Protein AF-A0A5K7S682-F1 (afdb_monomer_lite)

Foldseek 3Di:
DVVLVVLVVQLVCLCVLNDPVNRPPPVSSVVSNVVSVVVNVVVVVVVVVVVVVVVVVVVVVVVVVVVVVVVVVVVVVD

Radius of gyration: 23.57 Å; chains: 1; bounding box: 46×11×68 Å

Sequence (78 aa):
MLSLLRVNNNYIEVINGNNPISGTDIQKIKIGVDVLMKEMDKGGSIANKYRKRQYWFFFLGMIFFIVWHILELYLKMD

Secondary structure (DSSP, 8-state):
-HHHHHHHHHHHHHHTT--TTTTT-HHHHHHHHHHHHHHHHHHHHHHHHHHHHHHHHHHHHHHHHHHHHHHHHHHHH-

Organism: NCBI:txid2010828

pLDDT: mean 87.6, std 7.81, range [54.25, 97.56]

Structure (mmCIF, N/CA/C/O backbone):
data_AF-A0A5K7S682-F1
#
_entry.id   AF-A0A5K7S682-F1
#
loop_
_atom_site.group_PDB
_atom_site.id
_atom_site.type_symbol
_atom_site.label_atom_id
_atom_site.label_alt_id
_atom_site.label_comp_id
_atom_site.label_asym_id
_atom_site.label_entity_id
_atom_site.label_seq_id
_atom_site.pdbx_PDB_ins_code
_atom_site.Cartn_x
_atom_site.Cartn_y
_atom_site.Cartn_z
_atom_site.occupancy
_atom_site.B_iso_or_equiv
_atom_site.auth_seq_id
_atom_site.auth_comp_id
_atom_site.auth_asym_id
_atom_site.auth_atom_id
_atom_site.pdb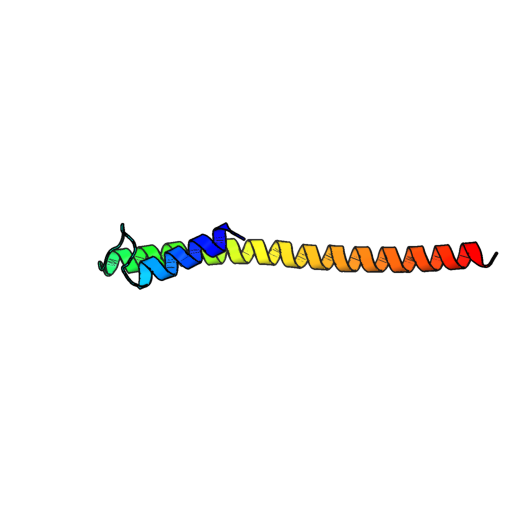x_PDB_model_num
ATOM 1 N N . MET A 1 1 ? -4.445 -5.875 -1.387 1.00 58.69 1 MET A N 1
ATOM 2 C CA . MET A 1 1 ? -5.396 -4.839 -1.855 1.00 58.69 1 MET A CA 1
ATOM 3 C C . MET A 1 1 ? -6.824 -5.176 -1.441 1.00 58.69 1 MET A C 1
ATOM 5 O O . MET A 1 1 ? -7.420 -4.371 -0.743 1.00 58.69 1 MET A O 1
ATOM 9 N N . LEU A 1 2 ? -7.321 -6.389 -1.729 1.00 70.06 2 LEU A N 1
ATOM 10 C CA . LEU A 1 2 ? -8.594 -6.896 -1.177 1.00 70.06 2 LEU A CA 1
ATOM 11 C C . LEU A 1 2 ? -8.649 -6.873 0.364 1.00 70.06 2 LEU A C 1
ATOM 13 O O . LEU A 1 2 ? -9.685 -6.561 0.937 1.00 70.06 2 LEU A O 1
ATOM 17 N N . SER A 1 3 ? -7.523 -7.130 1.040 1.00 74.50 3 SER A N 1
ATOM 18 C CA . SER A 1 3 ? -7.420 -7.028 2.503 1.00 74.50 3 SER A CA 1
ATOM 19 C C . SER A 1 3 ? -7.624 -5.603 3.034 1.00 74.50 3 SER A C 1
ATOM 21 O O . SER A 1 3 ? -8.360 -5.426 3.990 1.00 74.50 3 SER A O 1
ATOM 23 N N . LEU A 1 4 ? -7.044 -4.582 2.391 1.00 80.56 4 LEU A N 1
ATOM 24 C CA . LEU A 1 4 ? -7.222 -3.167 2.760 1.00 80.56 4 LEU A CA 1
ATOM 25 C C . LEU A 1 4 ? -8.667 -2.700 2.565 1.00 80.56 4 LEU A C 1
ATOM 27 O O . LEU A 1 4 ? -9.201 -2.003 3.417 1.00 80.56 4 LEU A O 1
ATOM 31 N N . LEU A 1 5 ? -9.306 -3.118 1.468 1.00 83.25 5 LEU A N 1
ATOM 32 C CA . LEU A 1 5 ? -10.725 -2.852 1.215 1.00 83.25 5 LEU A CA 1
ATOM 33 C C . LEU A 1 5 ? -11.612 -3.467 2.300 1.00 83.25 5 LEU A C 1
ATOM 35 O O . LEU A 1 5 ? -12.516 -2.806 2.799 1.00 83.25 5 LEU A O 1
ATOM 39 N N . ARG A 1 6 ? -11.314 -4.705 2.709 1.00 85.38 6 ARG A N 1
ATOM 40 C CA . ARG A 1 6 ? -12.023 -5.381 3.800 1.00 85.38 6 ARG A CA 1
ATOM 41 C C . ARG A 1 6 ? -11.824 -4.674 5.143 1.00 85.38 6 ARG A C 1
ATOM 43 O O . ARG A 1 6 ? -12.797 -4.461 5.851 1.00 85.38 6 ARG A O 1
ATOM 50 N N . VAL A 1 7 ? -10.595 -4.279 5.478 1.00 86.38 7 VAL A N 1
ATOM 51 C CA . VAL A 1 7 ? -10.298 -3.533 6.717 1.00 86.38 7 VAL A CA 1
ATOM 52 C C . VAL A 1 7 ? -11.023 -2.182 6.728 1.00 86.38 7 VAL A C 1
ATOM 54 O O . VAL A 1 7 ? -11.591 -1.808 7.748 1.00 86.38 7 VAL A O 1
ATOM 57 N N . ASN A 1 8 ? -11.084 -1.488 5.589 1.00 87.25 8 ASN A N 1
ATOM 58 C CA . ASN A 1 8 ? -11.810 -0.224 5.467 1.00 87.25 8 ASN A CA 1
ATOM 59 C C . ASN A 1 8 ? -13.335 -0.407 5.596 1.00 87.25 8 ASN A C 1
ATOM 61 O O . ASN A 1 8 ? -14.005 0.378 6.259 1.00 87.25 8 ASN A O 1
ATOM 65 N N . ASN A 1 9 ? -13.893 -1.476 5.020 1.00 88.62 9 ASN A N 1
ATOM 66 C CA . ASN A 1 9 ? -15.305 -1.811 5.217 1.00 88.62 9 ASN A CA 1
ATOM 67 C C . ASN A 1 9 ? -15.613 -2.085 6.698 1.00 88.62 9 ASN A C 1
ATOM 69 O O . ASN A 1 9 ? -16.553 -1.522 7.252 1.00 88.62 9 ASN A O 1
ATOM 73 N N . ASN A 1 10 ? -14.762 -2.866 7.367 1.00 86.75 10 ASN A N 1
ATOM 74 C CA . ASN A 1 10 ? -14.902 -3.137 8.796 1.00 86.75 10 ASN A CA 1
ATOM 75 C C . ASN A 1 10 ? -14.788 -1.856 9.638 1.00 86.75 10 ASN A C 1
ATOM 77 O O . ASN A 1 10 ? -15.484 -1.724 10.639 1.00 86.75 10 ASN A O 1
ATOM 81 N N . TYR A 1 11 ? -13.945 -0.901 9.236 1.00 89.25 11 TYR A N 1
ATOM 82 C CA . TYR A 1 11 ? -13.835 0.401 9.898 1.00 89.25 11 TYR A CA 1
ATOM 83 C C . TYR A 1 11 ? -15.160 1.171 9.839 1.00 89.25 11 TYR A C 1
ATOM 85 O O . TYR A 1 11 ? -15.629 1.668 10.864 1.00 89.25 11 TYR A O 1
ATOM 93 N N . ILE A 1 12 ? -15.796 1.201 8.664 1.00 90.06 12 ILE A N 1
ATOM 94 C CA . ILE A 1 12 ? -17.108 1.833 8.460 1.00 90.06 12 ILE A CA 1
ATOM 95 C C . ILE A 1 12 ? -18.196 1.125 9.284 1.00 90.06 12 ILE A C 1
ATOM 97 O O . ILE A 1 12 ? -19.060 1.774 9.870 1.00 90.06 12 ILE A O 1
ATOM 101 N N . GLU A 1 13 ? -18.161 -0.202 9.377 1.00 89.44 13 GLU A N 1
ATOM 102 C CA . GLU A 1 13 ? -19.120 -0.952 10.195 1.00 89.44 13 GLU A CA 1
ATOM 103 C C . GLU A 1 13 ? -18.941 -0.698 11.698 1.00 89.44 13 GLU A C 1
ATOM 105 O O . GLU A 1 13 ? -19.932 -0.555 12.415 1.00 89.44 13 GLU A O 1
ATOM 110 N N . VAL A 1 14 ? -17.697 -0.608 12.180 1.00 89.56 14 VAL A N 1
ATOM 111 C CA . VAL A 1 14 ? -17.390 -0.341 13.595 1.00 89.56 14 VAL A CA 1
ATOM 112 C C . VAL A 1 14 ? -17.787 1.082 13.988 1.00 89.56 14 VAL A C 1
ATOM 114 O O . VAL A 1 14 ? -18.427 1.256 15.021 1.00 89.56 14 VAL A O 1
ATOM 117 N N . ILE A 1 15 ? -17.472 2.099 13.175 1.00 88.31 15 ILE A N 1
ATOM 118 C CA . ILE A 1 15 ? -17.819 3.496 13.500 1.00 88.31 15 ILE A CA 1
ATOM 119 C C . ILE A 1 15 ? -19.333 3.746 13.477 1.00 88.31 15 ILE A C 1
ATOM 121 O O . ILE A 1 15 ? -19.837 4.521 14.285 1.00 88.31 15 ILE A O 1
ATOM 125 N N . ASN A 1 16 ? -20.064 3.047 12.605 1.00 88.56 16 ASN A N 1
ATOM 126 C CA . ASN A 1 16 ? -21.524 3.125 12.536 1.00 88.56 16 ASN A CA 1
ATOM 127 C C . ASN A 1 16 ? -22.226 2.279 13.613 1.00 88.56 16 ASN A C 1
ATOM 129 O O . ASN A 1 16 ? -23.451 2.268 13.673 1.00 88.56 16 ASN A O 1
ATOM 133 N N . GLY A 1 17 ? -21.472 1.545 14.440 1.00 84.38 17 GLY A N 1
ATOM 134 C CA . GLY A 1 17 ? -22.018 0.653 15.464 1.00 84.38 17 GLY A CA 1
ATOM 135 C C . GLY A 1 17 ? -22.722 -0.595 14.915 1.00 84.38 17 GLY A C 1
ATOM 136 O O . GLY A 1 17 ? -23.399 -1.299 15.660 1.00 84.38 17 GLY A O 1
ATOM 137 N N . ASN A 1 18 ? -22.542 -0.891 13.625 1.00 89.19 18 ASN A N 1
ATOM 138 C CA . ASN A 1 18 ? -23.140 -2.038 12.933 1.00 89.19 18 ASN A CA 1
ATOM 139 C C . ASN A 1 18 ? -22.297 -3.315 13.060 1.00 89.19 18 ASN A C 1
ATOM 141 O O . ASN A 1 18 ? -22.697 -4.379 12.590 1.00 89.19 18 ASN A O 1
ATOM 145 N N . ASN A 1 19 ? -21.118 -3.227 13.674 1.00 85.94 19 ASN A N 1
ATOM 146 C CA . ASN A 1 19 ? -20.263 -4.381 13.883 1.00 85.94 19 ASN A CA 1
ATOM 147 C C . ASN A 1 19 ? -20.792 -5.247 15.050 1.00 85.94 19 ASN A C 1
ATOM 149 O O . ASN A 1 19 ? -20.980 -4.730 16.154 1.00 85.94 19 ASN A O 1
ATOM 153 N N . PRO A 1 20 ? -20.972 -6.568 14.860 1.00 83.88 20 PRO A N 1
ATOM 154 C CA . PRO A 1 20 ? -21.583 -7.450 15.859 1.00 83.88 20 PRO A CA 1
ATOM 155 C C . PRO A 1 20 ? -20.760 -7.611 17.148 1.00 83.88 20 PRO A C 1
ATOM 157 O O . PRO A 1 20 ? -21.294 -8.062 18.157 1.00 83.88 20 PRO A O 1
ATOM 160 N N . ILE A 1 21 ? -19.470 -7.255 17.134 1.00 84.69 21 ILE A N 1
ATOM 161 C CA . ILE A 1 21 ? -18.574 -7.358 18.295 1.00 84.69 21 ILE A CA 1
ATOM 162 C C . ILE A 1 21 ? -18.559 -6.047 19.092 1.00 84.69 21 ILE A C 1
ATOM 164 O O . ILE A 1 21 ? -18.613 -6.076 20.325 1.00 84.69 21 ILE A O 1
ATOM 168 N N . SER A 1 22 ? -18.471 -4.897 18.413 1.00 82.56 22 SER A N 1
ATOM 169 C CA . SER A 1 22 ? -18.451 -3.595 19.092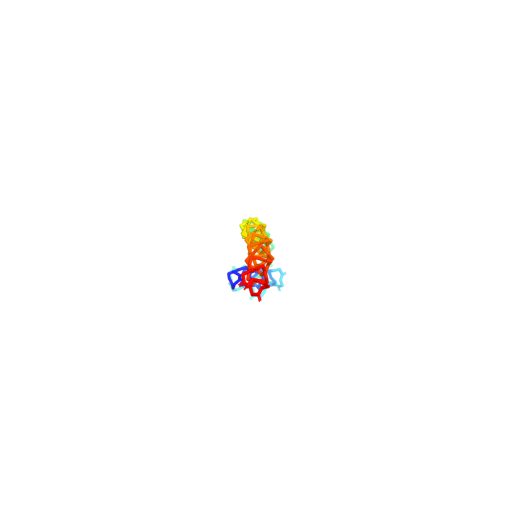 1.00 82.56 22 SER A CA 1
ATOM 170 C C . SER A 1 22 ? -19.848 -3.102 19.466 1.00 82.56 22 SER A C 1
ATOM 172 O O . SER A 1 22 ? -20.000 -2.473 20.512 1.00 82.56 22 SER A O 1
ATOM 174 N N . GLY A 1 23 ? -20.860 -3.386 18.639 1.00 85.25 23 GLY A N 1
ATOM 175 C CA . GLY A 1 23 ? -22.187 -2.783 18.751 1.00 85.25 23 GLY A CA 1
ATOM 176 C C . GLY A 1 23 ? -22.086 -1.262 18.873 1.00 85.25 23 GLY A C 1
ATOM 177 O O . GLY A 1 23 ? -21.233 -0.640 18.243 1.00 85.25 23 GLY A O 1
ATOM 178 N N . THR A 1 24 ? -22.893 -0.677 19.758 1.00 87.69 24 THR A N 1
ATOM 179 C CA . THR A 1 24 ? -22.894 0.762 20.080 1.00 87.69 24 THR A CA 1
ATOM 180 C C . THR A 1 24 ? -22.018 1.128 21.286 1.00 87.69 24 THR A C 1
ATOM 182 O O . THR A 1 24 ? -22.093 2.249 21.788 1.00 87.69 24 THR A O 1
ATOM 185 N N . ASP A 1 25 ? -21.213 0.194 21.802 1.00 91.44 25 ASP A N 1
ATOM 186 C CA . ASP A 1 25 ? -20.342 0.442 22.952 1.00 91.44 25 ASP A CA 1
ATOM 187 C C . ASP A 1 25 ? -19.167 1.341 22.540 1.00 91.44 25 ASP A C 1
ATOM 189 O O . ASP A 1 25 ? -18.274 0.938 21.792 1.00 91.44 25 ASP A O 1
ATOM 193 N N . ILE A 1 26 ? -19.157 2.566 23.067 1.00 87.19 26 ILE A N 1
ATOM 194 C CA . ILE A 1 26 ? -18.183 3.609 22.723 1.00 87.19 26 ILE A CA 1
ATOM 195 C C . ILE A 1 26 ? -16.740 3.154 22.987 1.00 87.19 26 ILE A C 1
ATOM 197 O O . ILE A 1 26 ? -15.843 3.482 22.205 1.00 87.19 26 ILE A O 1
ATOM 201 N N . GLN A 1 27 ? -16.487 2.389 24.054 1.00 90.25 27 GLN A N 1
ATOM 202 C CA . GLN A 1 27 ? -15.129 1.932 24.356 1.00 90.25 27 GLN A CA 1
ATOM 203 C C . GLN A 1 27 ? -14.666 0.884 23.345 1.00 90.25 27 GLN A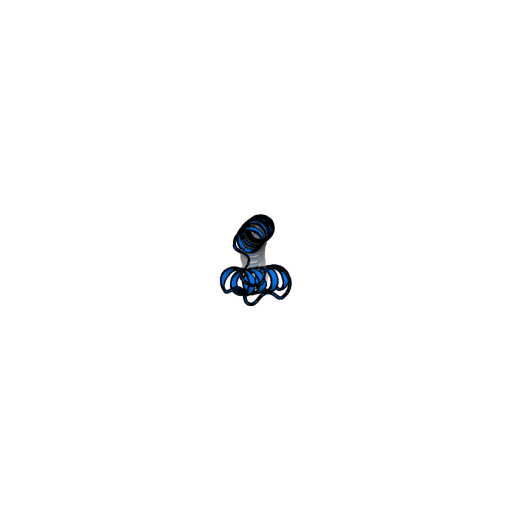 C 1
ATOM 205 O O . GLN A 1 27 ? -13.532 0.948 22.862 1.00 90.25 27 GLN A O 1
ATOM 210 N N . LYS A 1 28 ? -15.552 -0.042 22.967 1.00 88.19 28 LYS A N 1
ATOM 211 C CA . LYS A 1 28 ? -15.244 -1.069 21.963 1.00 88.19 28 LYS A CA 1
ATOM 212 C C . LYS A 1 28 ? -15.088 -0.479 20.566 1.00 88.19 28 LYS A C 1
ATOM 214 O O . LYS A 1 28 ? -14.179 -0.892 19.849 1.00 88.19 28 LYS A O 1
ATOM 219 N N . ILE A 1 29 ? -15.914 0.505 20.202 1.00 88.50 29 ILE A N 1
ATOM 220 C CA . ILE A 1 29 ? -15.778 1.250 18.942 1.00 88.50 29 ILE A CA 1
ATOM 221 C C . ILE A 1 29 ? -14.405 1.917 18.889 1.00 88.50 29 ILE A C 1
ATOM 223 O O . ILE A 1 29 ? -13.680 1.733 17.916 1.00 88.50 29 ILE A O 1
ATOM 227 N N . LYS A 1 30 ? -13.999 2.623 19.953 1.00 89.25 30 LYS A N 1
ATOM 228 C CA . LYS A 1 30 ? -12.701 3.310 19.998 1.00 89.25 30 LYS A CA 1
ATOM 229 C C . LYS A 1 30 ? -11.525 2.347 19.810 1.00 89.25 30 LYS A C 1
ATOM 231 O O . LYS A 1 30 ? -10.643 2.612 19.000 1.00 89.25 30 LYS A O 1
ATOM 236 N N . ILE A 1 31 ? -11.540 1.212 20.510 1.00 90.19 31 ILE A N 1
ATOM 237 C CA . ILE A 1 31 ? -10.495 0.185 20.374 1.00 90.19 31 ILE A CA 1
ATOM 238 C C . ILE A 1 31 ? -10.500 -0.414 18.959 1.00 90.19 31 ILE A C 1
ATOM 240 O O . ILE A 1 31 ? -9.438 -0.576 18.359 1.00 90.19 31 ILE A O 1
ATOM 244 N N . GLY A 1 32 ? -11.677 -0.720 18.406 1.00 87.62 32 GLY A N 1
ATOM 245 C CA . GLY A 1 32 ? -11.809 -1.279 17.060 1.00 87.62 32 GLY A CA 1
ATOM 246 C C . GLY A 1 32 ? -11.298 -0.331 15.973 1.00 87.62 32 GLY A C 1
ATOM 247 O O . GLY A 1 32 ? -10.526 -0.746 15.109 1.00 87.62 32 GLY A O 1
ATOM 248 N N . VAL A 1 33 ? -11.661 0.949 16.057 1.00 89.94 33 VAL A N 1
ATOM 249 C CA . VAL A 1 33 ? -11.180 2.018 15.167 1.00 89.94 33 VAL A CA 1
ATOM 250 C C . VAL A 1 33 ? -9.654 2.134 15.240 1.00 89.94 33 VAL A C 1
ATOM 252 O O . VAL A 1 33 ? -9.002 2.098 14.196 1.00 89.94 33 VAL A O 1
ATOM 255 N N . ASP A 1 34 ? -9.068 2.191 16.441 1.00 91.00 34 ASP A N 1
ATOM 256 C CA . ASP A 1 34 ? -7.612 2.315 16.623 1.00 91.00 34 ASP A CA 1
ATOM 257 C C . ASP A 1 34 ? -6.835 1.130 16.023 1.00 91.00 34 ASP A C 1
ATOM 259 O O . ASP A 1 34 ? -5.768 1.307 15.422 1.00 91.00 34 ASP A O 1
ATOM 263 N N . VAL A 1 35 ? -7.351 -0.094 16.177 1.00 89.62 35 VAL A N 1
ATOM 264 C CA . VAL A 1 35 ? -6.729 -1.301 15.609 1.00 89.62 35 VAL A CA 1
ATOM 265 C C . VAL A 1 35 ? -6.811 -1.282 14.084 1.00 89.62 35 VAL A C 1
ATOM 267 O O . VAL A 1 35 ? -5.794 -1.488 13.417 1.00 89.62 35 VAL A O 1
ATOM 270 N N . LEU A 1 36 ? -7.986 -0.984 13.526 1.00 90.31 36 LEU A N 1
ATOM 271 C CA . LEU A 1 36 ? -8.201 -0.963 12.077 1.00 90.31 36 LEU A CA 1
ATOM 272 C C . LEU A 1 36 ? -7.384 0.145 11.399 1.00 90.31 36 LEU A C 1
ATOM 274 O O . LEU A 1 36 ? -6.784 -0.104 10.353 1.00 90.31 36 LEU A O 1
ATOM 278 N N . MET A 1 37 ? -7.258 1.322 12.020 1.00 88.00 37 MET A N 1
ATOM 279 C CA . MET A 1 37 ? -6.382 2.393 11.523 1.00 88.00 37 MET A CA 1
ATOM 280 C C . MET A 1 37 ? -4.915 1.950 11.456 1.00 88.00 37 MET A C 1
ATOM 282 O O . MET A 1 37 ? -4.262 2.131 10.428 1.00 88.00 37 MET A O 1
ATOM 286 N N . LYS A 1 38 ? -4.403 1.282 12.499 1.00 88.62 38 LYS A N 1
ATOM 287 C CA . LYS A 1 38 ? -3.031 0.741 12.490 1.00 88.62 38 LYS A CA 1
ATOM 288 C C . LYS A 1 38 ? -2.820 -0.309 11.399 1.00 88.62 38 LYS A C 1
ATOM 290 O O . LYS A 1 38 ? -1.730 -0.388 10.826 1.00 88.62 38 LYS A O 1
ATOM 295 N N . GLU A 1 39 ? -3.822 -1.137 11.111 1.00 85.50 39 GLU A N 1
ATOM 296 C CA . GLU A 1 39 ? -3.741 -2.111 10.017 1.00 85.50 39 GLU A CA 1
ATOM 297 C C . GLU A 1 39 ? -3.772 -1.445 8.637 1.00 85.50 39 GLU A C 1
ATOM 299 O O . GLU A 1 39 ? -3.010 -1.847 7.749 1.00 85.50 39 GLU A O 1
ATOM 304 N N . MET A 1 40 ? -4.584 -0.400 8.464 1.00 84.94 40 MET A N 1
ATOM 305 C CA . MET A 1 40 ? -4.614 0.397 7.236 1.00 84.94 40 MET A CA 1
ATOM 306 C C . MET A 1 40 ? -3.275 1.091 6.981 1.00 84.94 40 MET A C 1
ATOM 308 O O . MET A 1 40 ? -2.772 1.018 5.859 1.00 84.94 40 MET A O 1
ATOM 312 N N . ASP A 1 41 ? -2.646 1.667 8.007 1.00 86.44 41 ASP A N 1
ATOM 313 C CA . ASP A 1 41 ? -1.327 2.301 7.888 1.00 86.44 41 ASP A CA 1
ATOM 314 C C . ASP A 1 41 ? -0.241 1.296 7.489 1.00 86.44 41 ASP A C 1
ATOM 316 O O . ASP A 1 41 ? 0.551 1.532 6.565 1.00 86.44 41 ASP A O 1
ATOM 320 N N . LYS A 1 42 ? -0.231 0.120 8.130 1.00 83.94 42 LYS A N 1
ATOM 321 C CA . LYS A 1 42 ? 0.691 -0.965 7.767 1.00 83.94 42 LYS A CA 1
ATOM 322 C C . LYS A 1 42 ? 0.475 -1.407 6.321 1.00 83.94 42 LYS A C 1
ATOM 324 O O . LYS A 1 42 ? 1.441 -1.459 5.554 1.00 83.94 42 LYS A O 1
ATOM 329 N N . GLY A 1 43 ? -0.769 -1.670 5.923 1.00 78.56 43 GLY A N 1
ATOM 330 C CA . GLY A 1 43 ? -1.110 -2.069 4.557 1.00 78.56 43 GLY A CA 1
ATOM 331 C C . GLY A 1 43 ? -0.753 -1.000 3.520 1.00 78.56 43 GLY A C 1
ATOM 332 O O . GLY A 1 43 ? -0.194 -1.321 2.467 1.00 78.56 43 GLY A O 1
ATOM 333 N N . GLY A 1 44 ? -1.024 0.268 3.830 1.00 76.69 44 GLY A N 1
ATOM 334 C CA . GLY A 1 44 ? -0.729 1.419 2.980 1.00 76.69 44 GLY A CA 1
ATOM 335 C C . GLY A 1 44 ? 0.771 1.621 2.768 1.00 76.69 44 GLY A C 1
ATOM 336 O O . GLY A 1 44 ? 1.211 1.833 1.634 1.00 76.69 44 GLY A O 1
ATOM 337 N N . SER A 1 45 ? 1.583 1.467 3.819 1.00 80.19 45 SER A N 1
ATOM 338 C CA . SER A 1 45 ? 3.046 1.576 3.716 1.00 80.19 45 SER A CA 1
ATOM 339 C C . SER A 1 45 ? 3.646 0.518 2.778 1.00 80.19 45 SER A C 1
ATOM 341 O O . SER A 1 45 ? 4.484 0.827 1.922 1.00 80.19 45 SER A O 1
ATOM 343 N N . ILE A 1 46 ? 3.156 -0.721 2.877 1.00 80.94 46 ILE A N 1
ATOM 344 C CA . ILE A 1 46 ? 3.589 -1.846 2.050 1.00 80.94 46 ILE A CA 1
ATOM 345 C C . ILE A 1 46 ? 3.172 -1.610 0.596 1.00 80.94 46 ILE A C 1
ATOM 347 O O . ILE A 1 46 ? 4.008 -1.698 -0.307 1.00 80.94 46 ILE A O 1
ATOM 351 N N . ALA A 1 47 ? 1.912 -1.234 0.365 1.00 77.94 47 ALA A N 1
ATOM 352 C CA . ALA A 1 47 ? 1.407 -0.905 -0.966 1.00 77.94 47 ALA A CA 1
ATOM 353 C C . ALA A 1 47 ? 2.219 0.225 -1.622 1.00 77.94 47 ALA A C 1
ATOM 355 O O . ALA A 1 47 ? 2.581 0.128 -2.796 1.00 77.94 47 ALA A O 1
ATOM 356 N N . ASN A 1 48 ? 2.597 1.257 -0.862 1.00 81.50 48 ASN A N 1
ATOM 357 C CA . ASN A 1 48 ? 3.414 2.355 -1.373 1.00 81.50 48 ASN A CA 1
ATOM 358 C C . ASN A 1 48 ? 4.835 1.899 -1.763 1.00 81.50 48 ASN A C 1
ATOM 360 O O . ASN A 1 48 ? 5.370 2.340 -2.784 1.00 81.50 48 ASN A O 1
ATOM 364 N N . LYS A 1 49 ? 5.440 0.979 -0.996 1.00 81.12 49 LYS A N 1
ATOM 365 C CA . LYS A 1 49 ? 6.755 0.395 -1.315 1.00 81.12 49 LYS A CA 1
ATOM 366 C C . LYS A 1 49 ? 6.716 -0.408 -2.618 1.00 81.12 49 LYS A C 1
ATOM 368 O O . LYS A 1 49 ? 7.612 -0.255 -3.450 1.00 81.12 49 LYS A O 1
ATOM 373 N N . TYR A 1 50 ? 5.678 -1.219 -2.821 1.00 85.06 50 TYR A N 1
ATOM 374 C CA . TYR A 1 50 ? 5.502 -1.967 -4.070 1.00 85.06 50 TYR A CA 1
ATOM 375 C C . TYR A 1 50 ? 5.193 -1.051 -5.254 1.00 85.06 50 TYR A C 1
ATOM 377 O O . TYR A 1 50 ? 5.784 -1.229 -6.315 1.00 85.06 50 TYR A O 1
ATOM 385 N N . ARG A 1 51 ? 4.376 -0.010 -5.057 1.00 83.50 51 ARG A N 1
ATOM 386 C CA . ARG A 1 51 ? 4.084 0.992 -6.090 1.00 83.50 51 ARG A CA 1
ATOM 387 C C . ARG A 1 51 ? 5.352 1.680 -6.602 1.00 83.50 51 ARG A C 1
ATOM 389 O O . ARG A 1 51 ? 5.550 1.784 -7.807 1.00 83.50 51 ARG A O 1
ATOM 396 N N . LYS A 1 52 ? 6.249 2.110 -5.704 1.00 86.00 52 LYS A N 1
ATOM 397 C CA . LYS A 1 52 ? 7.532 2.721 -6.106 1.00 86.00 52 LYS A CA 1
ATOM 398 C C . LYS A 1 52 ? 8.383 1.768 -6.951 1.00 86.00 52 LYS A C 1
ATOM 400 O O . LYS A 1 52 ? 8.942 2.183 -7.960 1.00 86.00 52 LYS A O 1
ATOM 405 N N . ARG A 1 53 ? 8.455 0.490 -6.563 1.00 88.00 53 ARG A N 1
ATOM 406 C CA . ARG A 1 53 ? 9.189 -0.534 -7.325 1.00 88.00 53 ARG A CA 1
ATOM 407 C C . ARG A 1 53 ? 8.556 -0.802 -8.689 1.00 88.00 53 ARG A C 1
ATOM 409 O O . ARG A 1 53 ? 9.284 -0.934 -9.662 1.00 88.00 53 ARG A O 1
ATOM 416 N N . GLN A 1 54 ? 7.227 -0.826 -8.769 1.00 92.38 54 GLN A N 1
ATOM 417 C CA . GLN A 1 54 ? 6.500 -0.992 -10.027 1.00 92.38 54 GLN A CA 1
ATOM 418 C C . GLN A 1 54 ? 6.833 0.124 -11.024 1.00 92.38 54 GLN A C 1
ATOM 420 O O . GLN A 1 54 ? 7.119 -0.170 -12.180 1.00 92.38 54 GLN A O 1
ATOM 425 N N . TYR A 1 55 ? 6.873 1.384 -10.576 1.00 92.00 55 TYR A N 1
ATOM 426 C CA . TYR A 1 55 ? 7.303 2.488 -11.439 1.00 92.00 55 TYR A CA 1
ATOM 427 C C . TYR A 1 55 ? 8.746 2.332 -11.909 1.00 92.00 55 TYR A C 1
ATOM 429 O O . TYR A 1 55 ? 9.037 2.575 -13.075 1.00 92.00 55 TYR A O 1
ATOM 437 N N . TRP A 1 56 ? 9.642 1.883 -11.031 1.00 94.25 56 TRP A N 1
ATOM 438 C CA . TRP A 1 56 ? 11.037 1.663 -11.401 1.00 94.25 56 TRP A CA 1
ATOM 439 C C . TRP A 1 56 ? 11.179 0.597 -12.498 1.00 94.25 56 TRP A C 1
ATOM 441 O O . TRP A 1 56 ? 11.853 0.836 -13.494 1.00 94.25 56 TRP A O 1
ATOM 451 N N . PHE A 1 57 ? 10.474 -0.534 -12.375 1.00 95.12 57 PHE A N 1
ATOM 452 C CA . PHE A 1 57 ? 10.436 -1.560 -13.426 1.00 95.12 57 PHE A CA 1
ATOM 453 C C . PHE A 1 57 ? 9.796 -1.067 -14.724 1.00 95.12 57 PHE A C 1
ATOM 455 O O . PHE A 1 57 ? 10.250 -1.440 -15.802 1.00 95.12 57 PHE A O 1
ATOM 462 N N . PHE A 1 58 ? 8.775 -0.215 -14.634 1.00 95.75 58 PHE A N 1
ATOM 463 C CA . PHE A 1 58 ? 8.152 0.385 -15.809 1.00 95.75 58 PHE A CA 1
ATOM 464 C C . PHE A 1 58 ? 9.138 1.269 -16.585 1.00 95.75 58 PHE A C 1
ATOM 466 O O . PHE A 1 58 ? 9.302 1.091 -17.791 1.00 95.75 58 PHE A O 1
ATOM 473 N N . PHE A 1 59 ? 9.852 2.167 -15.896 1.00 95.88 59 PHE A N 1
ATOM 474 C CA . PHE A 1 59 ? 10.886 2.994 -16.528 1.00 95.88 59 PHE A CA 1
ATOM 475 C C . PHE A 1 59 ? 12.041 2.158 -17.074 1.00 95.88 59 PHE A C 1
ATOM 477 O O . PHE A 1 59 ? 12.514 2.421 -18.177 1.00 95.88 59 PHE A O 1
ATOM 484 N N . LEU A 1 60 ? 12.459 1.123 -16.342 1.00 96.62 60 LEU A N 1
ATOM 485 C CA . LEU A 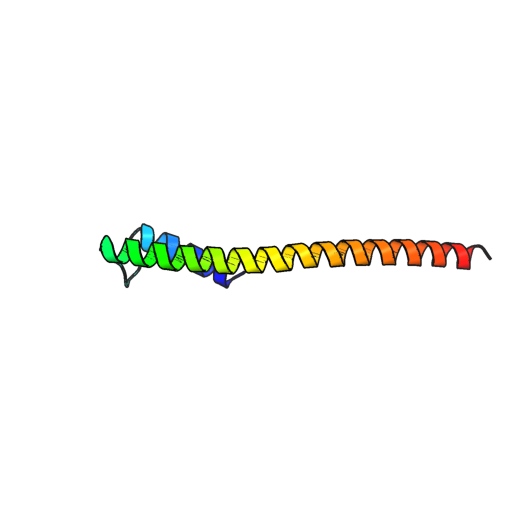1 60 ? 13.486 0.200 -16.811 1.00 96.62 60 LEU A CA 1
ATOM 486 C C . LEU A 1 60 ? 13.062 -0.467 -18.128 1.00 96.62 60 LEU A C 1
ATOM 488 O O . LEU A 1 60 ? 13.811 -0.426 -19.100 1.00 96.62 60 LEU A O 1
ATOM 492 N N . GLY A 1 61 ? 11.843 -1.011 -18.190 1.00 96.56 61 GLY A N 1
ATOM 493 C CA . GLY A 1 61 ? 11.298 -1.626 -19.402 1.00 96.56 61 GLY A CA 1
ATOM 494 C C . GLY A 1 61 ? 11.212 -0.653 -20.579 1.00 96.56 61 GLY A C 1
ATOM 495 O O . GLY A 1 61 ? 11.557 -1.018 -21.700 1.00 96.56 61 GLY A O 1
ATOM 496 N N . MET A 1 62 ? 10.831 0.601 -20.323 1.00 97.56 62 MET A N 1
ATOM 497 C CA . MET A 1 62 ? 10.797 1.650 -21.345 1.00 97.56 62 MET A CA 1
ATOM 498 C C . MET A 1 62 ? 12.189 1.934 -21.928 1.00 97.56 62 MET A C 1
ATOM 500 O O . MET A 1 62 ? 12.332 2.019 -23.145 1.00 97.56 62 MET A O 1
ATOM 504 N N . ILE A 1 63 ? 13.221 2.032 -21.084 1.00 97.25 63 ILE A N 1
ATOM 505 C CA . ILE A 1 63 ? 14.604 2.246 -21.538 1.00 97.25 63 ILE A CA 1
ATOM 506 C C . ILE A 1 63 ? 15.078 1.062 -22.385 1.00 97.25 63 ILE A C 1
ATOM 508 O O . ILE A 1 63 ? 15.597 1.268 -23.479 1.00 97.25 63 ILE A O 1
ATOM 512 N N . PHE A 1 64 ? 14.864 -0.171 -21.914 1.00 97.00 64 PHE A N 1
ATOM 513 C CA . PHE A 1 64 ? 15.226 -1.370 -22.675 1.00 97.00 64 PHE A CA 1
ATOM 514 C C . PHE A 1 64 ? 14.529 -1.421 -24.032 1.00 97.00 64 PHE A C 1
ATOM 516 O O . PHE A 1 64 ? 15.173 -1.738 -25.029 1.00 97.00 64 PHE A O 1
ATOM 523 N N . PHE A 1 65 ? 13.243 -1.072 -24.081 1.00 96.94 65 PHE A N 1
ATOM 524 C CA . PHE A 1 65 ? 12.489 -1.015 -25.327 1.00 96.94 65 PHE A CA 1
ATOM 525 C C . PHE A 1 65 ? 13.092 -0.005 -26.309 1.00 96.94 65 PHE A C 1
ATOM 527 O O . PHE A 1 65 ? 13.333 -0.354 -27.459 1.00 96.94 65 PHE A O 1
ATOM 534 N N . ILE A 1 66 ? 13.397 1.214 -25.854 1.00 97.25 66 ILE A N 1
ATOM 535 C CA . ILE A 1 66 ? 14.000 2.256 -26.700 1.00 97.25 66 ILE A CA 1
ATOM 536 C C . ILE A 1 66 ? 15.361 1.801 -27.238 1.00 97.25 66 ILE A C 1
ATOM 538 O O . ILE A 1 66 ? 15.610 1.905 -28.437 1.00 97.25 66 ILE A O 1
ATOM 542 N N . VAL A 1 67 ? 16.231 1.271 -26.372 1.00 96.75 67 VAL A N 1
ATOM 543 C CA . VAL A 1 67 ? 17.568 0.800 -26.771 1.00 96.7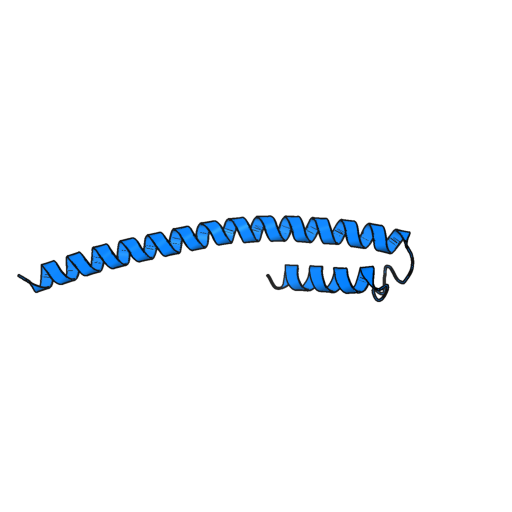5 67 VAL A CA 1
ATOM 544 C C . VAL A 1 67 ? 17.465 -0.327 -27.793 1.00 96.75 67 VAL A C 1
ATOM 546 O O . VAL A 1 67 ? 18.128 -0.280 -28.826 1.00 96.75 67 VAL A O 1
ATOM 549 N N . TRP A 1 68 ? 16.614 -1.320 -27.530 1.00 96.94 68 TRP A N 1
ATOM 550 C CA . TRP A 1 68 ? 16.384 -2.418 -28.463 1.00 96.94 68 TRP A CA 1
ATOM 551 C C . TRP A 1 68 ? 15.871 -1.916 -29.813 1.00 96.94 68 TRP A C 1
ATOM 553 O O . TRP A 1 68 ? 16.368 -2.346 -30.849 1.00 96.94 68 TRP A O 1
ATOM 563 N N . HIS A 1 69 ? 14.933 -0.973 -29.813 1.00 95.62 69 HIS A N 1
ATOM 564 C CA . HIS A 1 69 ? 14.340 -0.472 -31.046 1.00 95.62 69 HIS A CA 1
ATOM 565 C C . HIS A 1 69 ? 15.334 0.347 -31.886 1.00 95.62 69 HIS A C 1
ATOM 567 O O . HIS A 1 69 ? 15.346 0.246 -33.110 1.00 95.62 69 HIS A O 1
ATOM 573 N N . ILE A 1 70 ? 16.228 1.103 -31.240 1.00 95.88 70 ILE A N 1
ATOM 574 C CA . ILE A 1 70 ? 17.335 1.787 -31.927 1.00 95.88 70 ILE A CA 1
ATOM 575 C C . ILE A 1 70 ? 18.296 0.767 -32.553 1.00 95.88 70 ILE A C 1
ATOM 577 O O . ILE A 1 70 ? 18.691 0.932 -33.706 1.00 95.88 70 ILE A O 1
ATOM 581 N N . LEU A 1 71 ? 18.651 -0.295 -31.820 1.00 95.75 71 LEU A N 1
ATOM 582 C CA . LEU A 1 71 ? 19.505 -1.367 -32.343 1.00 95.75 71 LEU A CA 1
ATOM 583 C C . LEU A 1 71 ? 18.850 -2.092 -33.525 1.00 95.75 71 LEU A C 1
ATOM 585 O O . LEU A 1 71 ? 19.518 -2.371 -34.514 1.00 95.75 71 LEU A O 1
ATOM 589 N N . GLU A 1 72 ? 17.551 -2.371 -33.445 1.00 96.00 72 GLU A N 1
ATOM 590 C CA . GLU A 1 72 ? 16.788 -2.992 -34.530 1.00 96.00 72 GLU A CA 1
ATOM 591 C C . GLU A 1 72 ? 16.804 -2.131 -35.799 1.00 96.00 72 GLU A C 1
ATOM 593 O O . GLU A 1 72 ? 17.019 -2.650 -36.892 1.00 96.00 72 GLU A O 1
ATOM 598 N N . LEU A 1 73 ? 16.592 -0.819 -35.663 1.00 94.00 73 LEU A N 1
ATOM 599 C CA . LEU A 1 73 ? 16.638 0.108 -36.794 1.00 94.00 73 LEU A CA 1
ATOM 600 C C . LEU A 1 73 ? 18.034 0.179 -37.413 1.00 94.00 73 LEU A C 1
ATOM 602 O O . LEU A 1 73 ? 18.145 0.155 -38.635 1.00 94.00 73 LEU A O 1
ATOM 606 N N . TYR A 1 74 ? 19.081 0.217 -36.585 1.00 94.69 74 TYR A N 1
ATOM 607 C CA . TYR A 1 74 ? 20.465 0.196 -37.057 1.00 94.69 74 TYR A CA 1
ATOM 608 C C . TYR A 1 74 ? 20.767 -1.077 -37.862 1.00 94.69 74 TYR A C 1
ATOM 610 O O . TYR A 1 74 ? 21.255 -0.991 -38.981 1.00 94.69 74 TYR A O 1
ATOM 618 N N . LEU A 1 75 ? 20.372 -2.246 -37.349 1.00 92.62 75 LEU A N 1
ATOM 619 C CA . LEU A 1 75 ? 20.556 -3.536 -38.026 1.00 92.62 75 LEU A CA 1
ATOM 620 C C . LEU A 1 75 ? 19.729 -3.708 -39.309 1.00 92.62 75 LEU A C 1
ATOM 622 O O . LEU A 1 75 ? 20.009 -4.621 -40.075 1.00 92.62 75 LEU A O 1
ATOM 626 N N . LYS A 1 76 ? 18.685 -2.901 -39.519 1.00 87.94 76 LYS A N 1
ATOM 627 C CA . LYS A 1 76 ? 17.883 -2.905 -40.755 1.00 87.94 76 LYS A CA 1
ATOM 628 C C . LYS A 1 76 ? 18.364 -1.887 -41.791 1.00 87.94 76 LYS A C 1
ATOM 630 O O . LYS A 1 76 ? 17.836 -1.886 -42.901 1.00 87.94 76 LYS A O 1
ATOM 635 N N . MET A 1 77 ? 19.248 -0.965 -41.404 1.00 76.81 77 MET A N 1
ATOM 636 C CA . MET A 1 77 ? 19.786 0.071 -42.289 1.00 76.81 77 MET A CA 1
ATOM 637 C C . MET A 1 77 ? 21.053 -0.374 -43.035 1.00 76.81 77 MET A C 1
ATOM 639 O O . MET A 1 77 ? 21.322 0.195 -44.091 1.00 76.81 77 MET A O 1
ATOM 643 N N . ASP A 1 78 ? 21.777 -1.369 -42.514 1.00 54.25 78 ASP A N 1
ATOM 644 C CA . ASP A 1 78 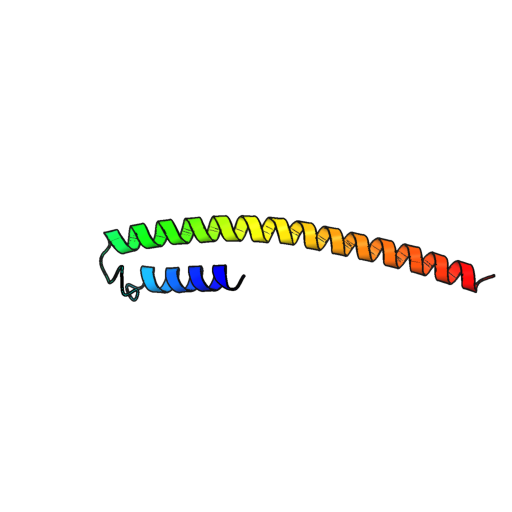? 22.803 -2.147 -43.234 1.00 54.25 78 ASP A CA 1
ATOM 645 C C . ASP A 1 78 ? 22.180 -3.364 -43.946 1.00 54.25 78 ASP A C 1
ATOM 647 O O . ASP A 1 78 ? 22.683 -3.738 -45.032 1.00 54.25 78 ASP A O 1
#